Protein AF-A0A482THC8-F1 (afdb_monomer)

Nearest PDB structures (foldseek):
  2kmf-assembly1_A  TM=3.411E-01  e=2.130E+00  Synechocystis sp. PCC 6803

Solvent-accessible surface area (backbone atoms only — not comparable to full-atom values): 6730 Å² total; per-residue (Å²): 144,88,87,82,80,74,70,66,62,59,54,53,54,52,51,52,52,51,52,51,49,53,50,51,51,52,50,40,50,53,48,28,53,47,32,33,49,57,9,65,38,98,62,93,63,32,47,66,48,11,47,51,51,18,53,51,49,42,46,60,78,42,35,70,69,48,54,72,73,43,53,69,36,51,51,26,49,52,54,33,50,52,56,51,48,54,54,53,47,39,50,74,73,68,46,83,86,44,72,66,57,53,52,50,50,53,50,46,46,50,52,24,51,56,53,17,52,52,45,56,76,74,110

Organism: NCBI:txid60847

Radius of gyration: 20.58 Å; Cα contacts (8 Å, |Δi|>4): 81; chains: 1; bounding box: 33×56×62 Å

Sequence (123 aa):
MSMNQTEDDDSGRSSLAWLRFGFQVLFAGAAAVLFIGVGAAPGEWGLILGVTMAVFFVYWVFREEIEQHLTRPQEWAVFAFSGVTVVVAALIEGGELTDEILLALVALISVSGIFGYRAMKRR

Secondary structure (DSSP, 8-state):
----SSSHHHHHHHHHHHHHHHHHHHHHHHHHHHHHHHHHSSSTTHHHHHHHHHHHHHHHHTHHHHHHHS-HHHHHHHHHHHHHHHHHHHHHTT----HHHHHHHHHHHHHHHHHHHHHHHT-

Foldseek 3Di:
DDDPDPVPVVVVVVVVVVVVVVVLVVVLVVQLCVLQVVQPPPDLCHNLNSNLVSVVSNCVSCVVVVVVVDQQLVVLVVQLVNLVSVVVSCVVSVHDDDPVSVVVNVVSNVVSVVRSVVSVVVD

pLDDT: mean 75.85, std 10.62, range [44.62, 88.19]

Mean predicted aligned error: 11.73 Å

Structure (mmCIF, N/CA/C/O backbone):
data_AF-A0A482THC8-F1
#
_entry.id   AF-A0A482THC8-F1
#
loop_
_atom_site.group_PDB
_atom_site.id
_atom_site.type_symbol
_atom_site.label_atom_id
_atom_site.label_alt_id
_atom_site.label_comp_id
_atom_site.label_asym_id
_atom_site.label_entity_id
_atom_site.label_seq_id
_atom_site.pdbx_PDB_ins_code
_atom_site.Cartn_x
_atom_site.Cartn_y
_atom_site.Cartn_z
_atom_site.occupancy
_atom_site.B_iso_or_equiv
_atom_site.auth_seq_id
_atom_site.auth_comp_id
_atom_site.auth_asym_id
_atom_site.auth_atom_id
_atom_site.pdbx_PDB_model_num
ATOM 1 N N . MET A 1 1 ? -5.045 35.182 43.465 1.00 45.16 1 MET A N 1
ATOM 2 C CA . MET A 1 1 ? -4.471 35.473 42.135 1.00 45.16 1 MET A CA 1
ATOM 3 C C . MET A 1 1 ? -3.682 34.244 41.706 1.00 45.16 1 MET A C 1
ATOM 5 O O . MET A 1 1 ? -2.574 34.061 42.180 1.00 45.16 1 MET A O 1
ATOM 9 N N . SER A 1 2 ? -4.301 33.338 40.952 1.00 44.62 2 SER A N 1
ATOM 10 C CA . SER A 1 2 ? -3.635 32.248 40.218 1.00 44.62 2 SER A CA 1
ATOM 11 C C . SER A 1 2 ? -4.725 31.501 39.454 1.00 44.62 2 SER A C 1
ATOM 13 O O . SER A 1 2 ? -5.405 30.644 40.007 1.00 44.62 2 SER A O 1
ATOM 15 N N . MET A 1 3 ? -4.987 31.949 38.231 1.00 44.97 3 MET A N 1
ATOM 16 C CA . MET A 1 3 ? -5.971 31.357 37.326 1.00 44.97 3 MET A CA 1
ATOM 17 C C . MET A 1 3 ? -5.610 31.808 35.911 1.00 44.97 3 MET A C 1
ATOM 19 O O . MET A 1 3 ? -6.346 32.573 35.315 1.00 44.97 3 MET A O 1
ATOM 23 N N . ASN A 1 4 ? -4.389 31.487 35.463 1.00 48.84 4 ASN A N 1
ATOM 24 C CA . ASN A 1 4 ? -3.908 31.900 34.137 1.00 48.84 4 ASN A CA 1
ATOM 25 C C . ASN A 1 4 ? -2.759 31.034 33.579 1.00 48.84 4 ASN A C 1
ATOM 27 O O . ASN A 1 4 ? -1.982 31.512 32.766 1.00 48.84 4 ASN A O 1
ATOM 31 N N . GLN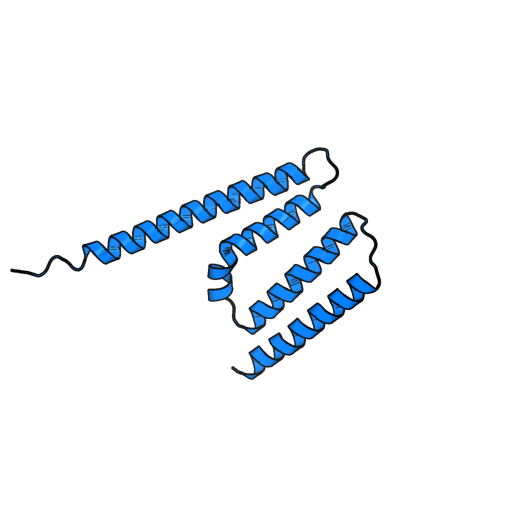 A 1 5 ? -2.596 29.785 34.031 1.00 48.62 5 GLN A N 1
ATOM 32 C CA . GLN A 1 5 ? -1.489 28.921 33.574 1.00 48.62 5 GLN A CA 1
ATOM 33 C C . GLN A 1 5 ? -1.925 27.640 32.854 1.00 48.62 5 GLN A C 1
ATOM 35 O O . GLN A 1 5 ? -1.076 26.829 32.513 1.00 48.62 5 GLN A O 1
ATOM 40 N N . THR A 1 6 ? -3.219 27.442 32.600 1.00 48.75 6 THR A N 1
ATOM 41 C CA . THR A 1 6 ? -3.728 26.194 31.998 1.00 48.75 6 THR A CA 1
ATOM 42 C C . THR A 1 6 ? -4.261 26.349 30.571 1.00 48.75 6 THR A C 1
ATOM 44 O O . THR A 1 6 ? -4.488 25.339 29.922 1.00 48.75 6 THR A O 1
ATOM 47 N N . GLU A 1 7 ? -4.418 27.573 30.050 1.00 47.69 7 GLU A N 1
ATOM 48 C CA . GLU A 1 7 ? -4.910 27.807 28.675 1.00 47.69 7 GLU A CA 1
ATOM 49 C C . GLU A 1 7 ? -3.795 27.919 27.615 1.00 47.69 7 GLU A C 1
ATOM 51 O O . GLU A 1 7 ? -4.054 27.695 26.433 1.00 47.69 7 GLU A O 1
ATOM 56 N N . ASP A 1 8 ? -2.544 28.191 28.008 1.00 47.44 8 ASP A N 1
ATOM 57 C CA . ASP A 1 8 ? -1.431 28.324 27.049 1.00 47.44 8 ASP A CA 1
ATOM 58 C C . ASP A 1 8 ? -0.810 26.978 26.623 1.00 47.44 8 ASP A C 1
ATOM 60 O O . ASP A 1 8 ? -0.269 26.870 25.523 1.00 47.44 8 ASP A O 1
ATOM 64 N N . ASP A 1 9 ? -0.933 25.919 27.431 1.00 50.31 9 ASP A N 1
ATOM 65 C CA . ASP A 1 9 ? -0.330 24.610 27.117 1.00 50.31 9 ASP A CA 1
ATOM 66 C C . ASP A 1 9 ? -1.155 23.789 26.101 1.00 50.31 9 ASP A C 1
ATOM 68 O O . ASP A 1 9 ? -0.594 23.052 25.282 1.00 50.31 9 ASP A O 1
ATOM 72 N N . ASP A 1 10 ? -2.484 23.943 26.085 1.00 51.09 10 ASP A N 1
ATOM 73 C CA . ASP A 1 10 ? -3.364 23.215 25.154 1.00 51.09 10 ASP A CA 1
ATOM 74 C C . ASP A 1 10 ? -3.327 23.803 23.731 1.00 51.09 10 ASP A C 1
ATOM 76 O O . ASP A 1 10 ? -3.377 23.071 22.733 1.00 51.09 10 ASP A O 1
ATOM 80 N N . SER A 1 11 ? -3.164 25.125 23.610 1.00 49.72 11 SER A N 1
ATOM 81 C CA . SER A 1 11 ? -3.087 25.812 22.314 1.00 49.72 11 SER A CA 1
ATOM 82 C C . SER A 1 11 ? -1.758 25.544 21.587 1.00 49.72 11 SER A C 1
ATOM 84 O O . SER A 1 11 ? -1.750 25.297 20.375 1.00 49.72 11 SER A O 1
ATOM 86 N N . GLY A 1 12 ? -0.640 25.485 22.323 1.00 52.81 12 GLY A N 1
ATOM 87 C CA . GLY A 1 12 ? 0.682 25.147 21.785 1.00 52.81 12 GLY A CA 1
ATOM 88 C C . GLY A 1 12 ? 0.782 23.702 21.286 1.00 52.81 12 GLY A C 1
ATOM 89 O O . GLY A 1 12 ? 1.353 23.447 20.221 1.00 52.81 12 GLY A O 1
ATOM 90 N N . ARG A 1 13 ? 0.166 22.750 21.999 1.00 56.00 13 ARG A N 1
ATOM 91 C CA . ARG A 1 13 ? 0.149 21.326 21.622 1.00 56.00 13 ARG A CA 1
ATOM 92 C C . ARG A 1 13 ? -0.681 21.063 20.361 1.00 56.00 13 ARG A C 1
ATOM 94 O O . ARG A 1 13 ? -0.257 20.286 19.504 1.00 56.00 13 ARG A O 1
ATOM 101 N N . SER A 1 14 ? -1.819 21.746 20.230 1.00 61.66 14 SER A N 1
ATOM 102 C CA . SER A 1 14 ? -2.673 21.736 19.033 1.00 61.66 14 SER A CA 1
ATOM 103 C C . SER A 1 14 ? -1.958 22.331 17.810 1.00 61.66 14 SER A C 1
ATOM 105 O O . SER A 1 14 ? -1.914 21.705 16.748 1.00 61.66 14 SER A O 1
ATOM 107 N N . SER A 1 15 ? -1.306 23.488 17.975 1.00 68.19 15 SER A N 1
ATOM 108 C CA . SER A 1 15 ? -0.571 24.169 16.900 1.00 68.19 15 SER A CA 1
ATOM 109 C C . SER A 1 15 ? 0.600 23.335 16.372 1.00 68.19 15 SER A C 1
ATOM 111 O O . SER A 1 15 ? 0.772 23.192 15.162 1.00 68.19 15 SER A O 1
ATOM 113 N N . LEU A 1 16 ? 1.368 22.703 17.265 1.00 78.50 16 LEU A N 1
ATOM 114 C CA . LEU A 1 16 ? 2.531 21.892 16.893 1.00 78.50 16 LEU A CA 1
ATOM 115 C C . LEU A 1 16 ? 2.123 20.577 16.206 1.00 78.50 16 LEU A C 1
ATOM 117 O O . LEU A 1 16 ? 2.772 20.155 15.246 1.00 78.50 16 LEU A O 1
ATOM 121 N N . ALA A 1 17 ? 1.015 19.964 16.636 1.00 75.19 17 ALA A N 1
ATOM 122 C CA . ALA A 1 17 ? 0.420 18.816 15.953 1.00 75.19 17 ALA A CA 1
ATOM 123 C C . ALA A 1 17 ? -0.077 19.183 14.543 1.00 75.19 17 ALA A C 1
ATOM 125 O O . ALA A 1 17 ? 0.168 18.442 13.591 1.00 75.19 17 ALA A O 1
ATOM 126 N N . TRP A 1 18 ? -0.703 20.351 14.391 1.00 75.69 18 TRP A N 1
ATOM 127 C CA . TRP A 1 18 ? -1.181 20.847 13.100 1.00 75.69 18 TRP A CA 1
ATOM 128 C C . TRP A 1 18 ? -0.029 21.179 12.140 1.00 75.69 18 TRP A C 1
ATOM 130 O O . TRP A 1 18 ? -0.071 20.821 10.963 1.00 75.69 18 TRP A O 1
ATOM 140 N N . LEU A 1 19 ? 1.048 21.780 12.653 1.00 84.12 19 LEU A N 1
ATOM 141 C CA . LEU A 1 19 ? 2.274 22.054 11.897 1.00 84.12 19 LEU A CA 1
ATOM 142 C C 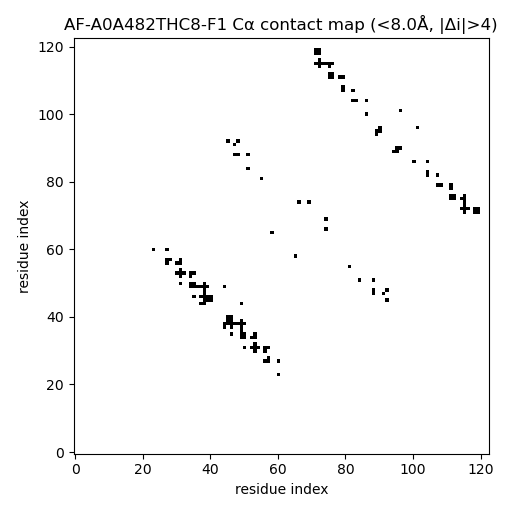. LEU A 1 19 ? 2.964 20.764 11.438 1.00 84.12 19 LEU A C 1
ATOM 144 O O . LEU A 1 19 ? 3.376 20.657 10.282 1.00 84.12 19 LEU A O 1
ATOM 148 N N . ARG A 1 20 ? 3.048 19.764 12.325 1.00 82.56 20 ARG A N 1
ATOM 149 C CA . ARG A 1 20 ? 3.584 18.438 11.994 1.00 82.56 20 ARG A CA 1
ATOM 150 C C . ARG A 1 20 ? 2.750 17.761 10.908 1.00 82.56 20 ARG A C 1
ATOM 152 O O . ARG A 1 20 ? 3.326 17.257 9.948 1.00 82.56 20 ARG A O 1
ATOM 159 N N . PHE A 1 21 ? 1.424 17.795 11.024 1.00 79.69 21 PHE A N 1
ATOM 160 C CA . PHE A 1 21 ? 0.526 17.239 10.012 1.00 79.69 21 PHE A CA 1
ATOM 161 C C . PHE A 1 21 ? 0.685 17.950 8.660 1.00 79.69 21 PHE A C 1
ATOM 163 O O . PHE A 1 21 ? 0.828 17.298 7.628 1.00 79.69 21 PHE A O 1
ATOM 170 N N . GLY A 1 22 ? 0.753 19.285 8.654 1.00 79.81 22 GLY A N 1
ATOM 171 C CA . GLY A 1 22 ? 1.000 20.063 7.436 1.00 79.81 22 GLY A CA 1
ATOM 172 C C . GLY A 1 22 ? 2.325 19.699 6.757 1.00 79.81 22 GLY A C 1
ATOM 173 O O . GLY A 1 22 ? 2.373 19.527 5.538 1.00 79.81 22 GLY A O 1
ATOM 174 N N . PHE A 1 23 ? 3.389 19.503 7.541 1.00 86.69 23 PHE A N 1
ATOM 175 C CA . PHE A 1 23 ? 4.678 19.044 7.023 1.00 86.69 23 PHE A CA 1
ATOM 176 C C . PHE A 1 23 ? 4.608 17.611 6.473 1.00 86.69 23 PHE A C 1
ATOM 178 O O . PHE A 1 23 ? 5.163 17.336 5.412 1.00 86.69 23 PHE A O 1
ATOM 185 N N . GLN A 1 24 ? 3.887 16.714 7.147 1.00 84.12 24 GLN A N 1
ATOM 186 C CA . GLN A 1 24 ? 3.668 15.327 6.722 1.00 84.12 24 GLN A CA 1
ATOM 187 C C . GLN A 1 24 ? 2.915 15.255 5.382 1.00 84.12 24 GLN A C 1
ATOM 189 O O . GLN A 1 24 ? 3.316 14.499 4.500 1.00 84.12 24 GLN A O 1
ATOM 194 N N . VAL A 1 25 ? 1.901 16.106 5.178 1.00 82.00 25 VAL A N 1
ATOM 195 C CA . VAL A 1 25 ? 1.182 16.253 3.896 1.00 82.00 25 VAL A CA 1
ATOM 196 C C . VAL A 1 25 ? 2.090 16.777 2.790 1.00 82.00 25 VAL A C 1
ATOM 198 O O . VAL A 1 25 ? 2.116 16.200 1.702 1.00 82.00 25 VAL A O 1
ATOM 201 N N . LEU A 1 26 ? 2.863 17.832 3.056 1.00 85.06 26 LEU A N 1
ATOM 202 C CA . LEU A 1 26 ? 3.811 18.373 2.078 1.00 85.06 26 LEU A CA 1
ATOM 203 C C . LEU A 1 26 ? 4.872 17.341 1.689 1.00 85.06 26 LEU A C 1
ATOM 205 O O . LEU A 1 26 ? 5.172 17.180 0.507 1.00 85.06 26 LEU A O 1
ATOM 209 N N . PHE A 1 27 ? 5.402 16.616 2.670 1.00 87.00 27 PHE A N 1
ATOM 210 C CA . PHE A 1 27 ? 6.390 15.567 2.457 1.00 87.00 27 PHE A CA 1
ATOM 211 C C . PHE A 1 27 ? 5.823 14.403 1.637 1.00 87.00 27 PHE A C 1
ATOM 213 O O . PHE A 1 27 ? 6.432 14.003 0.645 1.00 87.00 27 PHE A O 1
ATOM 220 N N . ALA A 1 28 ? 4.638 13.901 1.995 1.00 81.56 28 ALA A N 1
ATOM 221 C CA . ALA A 1 28 ? 3.968 12.838 1.250 1.00 81.56 28 ALA A CA 1
ATOM 222 C C . ALA A 1 28 ? 3.657 13.262 -0.192 1.00 81.56 28 ALA A C 1
ATOM 224 O O . ALA A 1 28 ? 3.899 12.496 -1.123 1.00 81.56 28 ALA A O 1
ATOM 225 N N . GLY A 1 29 ? 3.177 14.495 -0.387 1.00 80.62 29 GLY A N 1
ATOM 226 C CA . GLY A 1 29 ? 2.909 15.052 -1.711 1.00 80.62 29 GLY A CA 1
ATOM 227 C C . GLY A 1 29 ? 4.174 15.182 -2.560 1.00 80.62 29 GLY A C 1
ATOM 228 O O . GLY A 1 29 ? 4.192 14.741 -3.708 1.00 80.62 29 GLY A O 1
ATOM 229 N N . ALA A 1 30 ? 5.255 15.722 -1.993 1.00 87.19 30 ALA A N 1
ATOM 230 C CA . ALA A 1 30 ? 6.537 15.844 -2.686 1.00 87.19 30 ALA A CA 1
ATOM 231 C C . ALA A 1 30 ? 7.117 14.472 -3.065 1.00 87.19 30 ALA A C 1
ATOM 233 O O . ALA A 1 30 ? 7.572 14.287 -4.193 1.00 87.19 30 ALA A O 1
ATOM 234 N N . ALA A 1 31 ? 7.052 13.498 -2.154 1.00 83.44 31 ALA A N 1
ATOM 235 C CA . ALA A 1 31 ? 7.487 12.130 -2.412 1.00 83.44 31 ALA A CA 1
ATOM 236 C C . 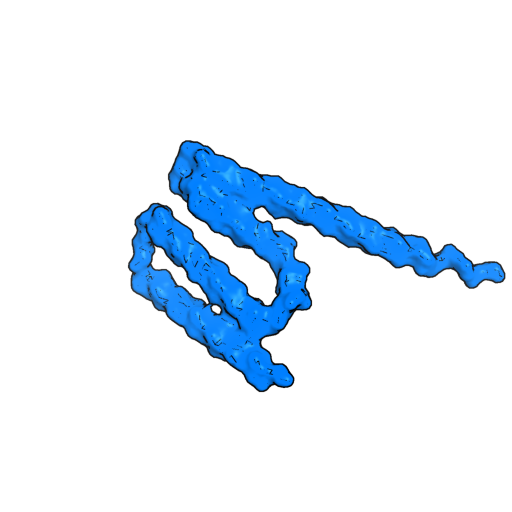ALA A 1 31 ? 6.638 11.458 -3.501 1.00 83.44 31 ALA A C 1
ATOM 238 O O . ALA A 1 31 ? 7.192 10.843 -4.407 1.00 83.44 31 ALA A O 1
ATOM 239 N N . ALA A 1 32 ? 5.312 11.625 -3.473 1.00 82.38 32 ALA A N 1
ATOM 240 C CA . ALA A 1 32 ? 4.419 11.094 -4.501 1.00 82.38 32 ALA A CA 1
ATOM 241 C C . ALA A 1 32 ? 4.750 11.655 -5.893 1.00 82.38 32 ALA A C 1
ATOM 243 O O . ALA A 1 32 ? 4.866 10.894 -6.853 1.00 82.38 32 ALA A O 1
ATOM 244 N N . VAL A 1 33 ? 4.970 12.971 -5.997 1.00 86.50 33 VAL A N 1
ATOM 245 C CA . VAL A 1 33 ? 5.404 13.614 -7.249 1.00 86.50 33 VAL A CA 1
ATOM 246 C C . VAL A 1 33 ? 6.762 13.078 -7.700 1.00 86.50 33 VAL A C 1
ATOM 248 O O . VAL A 1 33 ? 6.947 12.837 -8.890 1.00 86.50 33 VAL A O 1
ATOM 251 N N . LEU A 1 34 ? 7.692 12.840 -6.772 1.00 88.19 34 LEU A N 1
ATOM 252 C CA . LEU A 1 34 ? 8.990 12.232 -7.068 1.00 88.19 34 LEU A CA 1
ATOM 253 C C . LEU A 1 34 ? 8.852 10.810 -7.616 1.00 88.19 34 LEU A C 1
ATOM 255 O O . LEU A 1 34 ? 9.425 10.521 -8.659 1.00 88.19 34 LEU A O 1
ATOM 259 N N . PHE A 1 35 ? 8.080 9.937 -6.967 1.00 84.25 35 PHE A N 1
ATOM 260 C CA . PHE A 1 35 ? 7.879 8.559 -7.427 1.00 84.25 35 PHE A CA 1
ATOM 261 C C . PHE A 1 35 ? 7.205 8.504 -8.801 1.00 84.25 35 PHE A C 1
ATOM 263 O O . PHE A 1 35 ? 7.651 7.761 -9.674 1.00 84.25 35 PHE A O 1
ATOM 270 N N . ILE A 1 36 ? 6.185 9.336 -9.029 1.00 81.94 36 ILE A N 1
ATOM 271 C CA . ILE A 1 36 ? 5.531 9.449 -10.339 1.00 81.94 36 ILE A CA 1
ATOM 272 C C . ILE A 1 36 ? 6.503 10.021 -11.375 1.00 81.94 36 ILE A C 1
ATOM 274 O O . ILE A 1 36 ? 6.573 9.509 -12.486 1.00 81.94 36 ILE A O 1
ATOM 278 N N . GLY A 1 37 ? 7.274 11.051 -11.020 1.00 82.00 37 GLY A N 1
ATOM 279 C CA . GLY A 1 37 ? 8.266 11.668 -11.899 1.00 82.00 37 GLY A CA 1
ATOM 280 C C . GLY A 1 37 ? 9.386 10.706 -12.295 1.00 82.00 37 GLY A C 1
ATOM 281 O O . GLY A 1 37 ? 9.753 10.659 -13.464 1.00 82.00 37 GLY A O 1
ATOM 282 N N . VAL A 1 38 ? 9.879 9.896 -11.354 1.00 84.38 38 VAL A N 1
ATOM 283 C CA . VAL A 1 38 ? 10.861 8.830 -11.610 1.00 84.38 38 VAL A CA 1
ATOM 284 C C . VAL A 1 38 ? 10.258 7.735 -12.489 1.00 84.38 38 VAL A C 1
ATOM 286 O O . VAL A 1 38 ? 10.911 7.304 -13.432 1.00 84.38 38 VAL A O 1
ATOM 289 N N . GLY A 1 39 ? 9.009 7.328 -12.245 1.00 80.31 39 GLY A N 1
ATOM 290 C CA . GLY A 1 39 ? 8.321 6.359 -13.104 1.00 80.31 39 GLY A CA 1
ATOM 291 C C . GLY A 1 39 ? 8.021 6.891 -14.512 1.00 80.31 39 GLY A C 1
ATOM 292 O O . GLY A 1 39 ? 8.027 6.134 -15.477 1.00 80.31 39 GLY A O 1
ATOM 293 N N . ALA A 1 40 ? 7.765 8.193 -14.652 1.00 78.81 40 ALA A N 1
ATOM 294 C CA . ALA A 1 40 ? 7.520 8.852 -15.935 1.00 78.81 40 ALA A CA 1
ATOM 295 C C . ALA A 1 40 ? 8.810 9.177 -16.707 1.00 78.81 40 ALA A C 1
ATOM 297 O O . ALA A 1 40 ? 8.756 9.426 -17.914 1.00 78.81 40 ALA A O 1
ATOM 298 N N . ALA A 1 41 ? 9.956 9.218 -16.023 1.00 84.44 41 ALA A N 1
ATOM 299 C CA . ALA A 1 41 ? 11.245 9.449 -16.651 1.00 84.44 41 ALA A CA 1
ATOM 300 C C . ALA A 1 41 ? 11.624 8.262 -17.556 1.00 84.44 41 ALA A C 1
ATOM 302 O O . ALA A 1 41 ? 11.293 7.117 -17.246 1.00 84.44 41 ALA A O 1
ATOM 303 N N . PRO A 1 42 ? 12.336 8.508 -18.672 1.00 69.00 42 PRO A N 1
ATOM 304 C CA . PRO A 1 42 ? 12.822 7.434 -19.527 1.00 69.00 42 PRO A CA 1
ATOM 305 C C . PRO A 1 42 ? 13.804 6.551 -18.741 1.00 69.00 42 PRO A C 1
ATOM 307 O O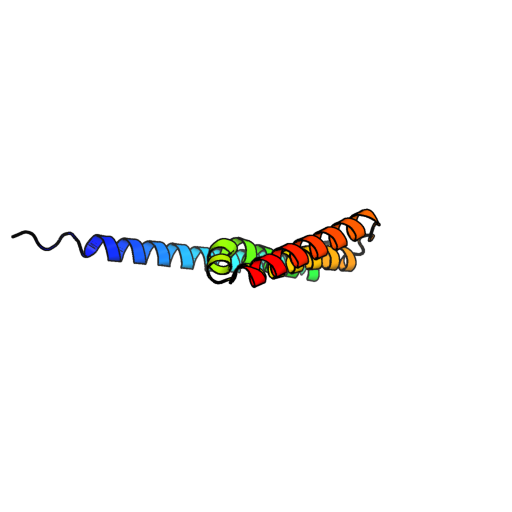 . PRO A 1 42 ? 14.924 6.959 -18.439 1.00 69.00 42 PRO A O 1
ATOM 310 N N . GLY A 1 43 ? 13.350 5.350 -18.391 1.00 71.75 43 GLY A N 1
ATOM 311 C CA . GLY A 1 43 ? 14.052 4.372 -17.565 1.00 71.75 43 GLY A CA 1
ATOM 312 C C . GLY A 1 43 ? 13.201 3.115 -17.368 1.00 71.75 43 GLY A C 1
ATOM 313 O O . GLY A 1 43 ? 12.056 3.058 -17.810 1.00 71.75 43 GLY A O 1
ATOM 314 N N . GLU A 1 44 ? 13.760 2.099 -16.710 1.00 67.06 44 GLU A N 1
ATOM 315 C CA . GLU A 1 44 ? 13.130 0.771 -16.593 1.00 67.06 44 GLU A CA 1
ATOM 316 C C . GLU A 1 44 ? 11.970 0.699 -15.587 1.00 67.06 44 GLU A C 1
ATOM 318 O O . GLU A 1 44 ? 11.211 -0.259 -15.607 1.00 67.06 44 GLU A O 1
ATOM 323 N N . TRP A 1 45 ? 11.799 1.709 -14.727 1.00 69.81 45 TRP A N 1
ATOM 324 C CA . TRP A 1 45 ? 10.793 1.685 -13.657 1.00 69.81 45 TRP A CA 1
ATOM 325 C C . TRP A 1 45 ? 9.360 1.730 -14.199 1.00 69.81 45 TRP A C 1
ATOM 327 O O . TRP A 1 45 ? 8.476 1.057 -13.685 1.00 69.81 45 TRP A O 1
ATOM 337 N N . GLY A 1 46 ? 9.115 2.521 -15.246 1.00 76.25 46 GLY A N 1
ATOM 338 C CA . GLY A 1 46 ? 7.784 2.685 -15.822 1.00 76.25 46 GLY A CA 1
ATOM 339 C C . GLY A 1 46 ? 6.803 3.470 -14.938 1.00 76.25 46 GLY A C 1
ATOM 340 O O . GLY A 1 46 ? 6.873 3.512 -13.706 1.00 76.25 46 GLY A O 1
ATOM 341 N N . LEU A 1 47 ? 5.831 4.114 -15.592 1.00 74.75 47 LEU A N 1
ATOM 342 C CA . LEU A 1 47 ? 4.871 5.005 -14.931 1.00 74.75 47 LEU A CA 1
ATOM 343 C C . LEU A 1 47 ? 4.038 4.269 -13.874 1.00 74.75 47 LEU A C 1
ATOM 345 O O . LEU A 1 47 ? 3.708 4.830 -12.832 1.00 74.75 47 LEU A O 1
ATOM 349 N N . ILE A 1 48 ? 3.704 3.007 -14.142 1.00 72.56 48 ILE A N 1
ATOM 350 C CA . ILE A 1 48 ? 2.820 2.214 -13.289 1.00 72.56 48 ILE A CA 1
ATOM 351 C C . ILE A 1 48 ? 3.489 1.881 -11.952 1.00 72.56 48 ILE A C 1
ATOM 353 O O . ILE A 1 48 ? 2.846 2.030 -10.908 1.00 72.56 48 ILE A O 1
ATOM 357 N N . LEU A 1 49 ? 4.775 1.518 -11.948 1.00 75.06 49 LEU A N 1
ATOM 358 C CA . LEU A 1 49 ? 5.524 1.319 -10.707 1.00 75.06 49 LEU A CA 1
ATOM 359 C C . LEU A 1 49 ? 5.622 2.625 -9.916 1.00 75.06 49 LEU A C 1
ATOM 361 O O . LEU A 1 49 ? 5.373 2.638 -8.712 1.00 75.06 49 LEU A O 1
ATOM 365 N N . GLY A 1 50 ? 5.911 3.741 -10.596 1.00 77.88 50 GLY A N 1
ATOM 3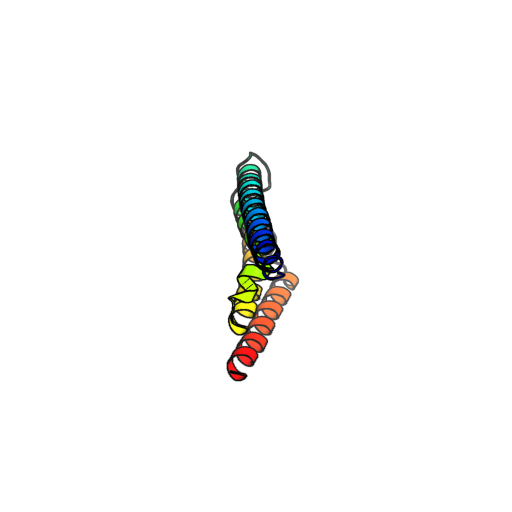66 C CA . GLY A 1 50 ? 5.980 5.063 -9.970 1.00 77.88 50 GLY A CA 1
ATOM 367 C C . GLY A 1 50 ? 4.673 5.468 -9.281 1.00 77.88 50 GLY A C 1
ATOM 368 O O . GLY A 1 50 ? 4.686 5.918 -8.134 1.00 77.88 50 GLY A O 1
ATOM 369 N N . VAL A 1 51 ? 3.529 5.244 -9.935 1.00 76.31 51 VAL A N 1
ATOM 370 C CA . VAL A 1 51 ? 2.200 5.484 -9.346 1.00 76.31 51 VAL A CA 1
ATOM 371 C C . VAL A 1 51 ? 1.936 4.536 -8.173 1.00 76.31 51 VAL A C 1
ATOM 373 O O . VAL A 1 51 ? 1.479 4.981 -7.120 1.00 76.31 51 VAL A O 1
ATOM 376 N N . THR A 1 52 ? 2.261 3.251 -8.317 1.00 76.69 52 THR A N 1
ATOM 377 C CA . THR A 1 52 ? 2.086 2.252 -7.250 1.00 76.69 52 THR A CA 1
ATOM 378 C C . THR A 1 52 ? 2.882 2.618 -5.997 1.00 76.69 52 THR A C 1
ATOM 380 O O . THR A 1 52 ? 2.330 2.639 -4.896 1.00 76.69 52 THR A O 1
ATOM 383 N N . MET A 1 53 ? 4.159 2.973 -6.158 1.00 79.06 53 MET A N 1
ATOM 384 C CA . MET A 1 53 ? 5.031 3.397 -5.060 1.00 79.06 53 MET A CA 1
ATOM 385 C C . MET A 1 53 ? 4.556 4.702 -4.422 1.00 79.06 53 MET A C 1
ATOM 387 O O . MET A 1 53 ? 4.562 4.808 -3.197 1.00 79.06 53 MET A O 1
ATOM 391 N N . ALA A 1 54 ? 4.075 5.665 -5.215 1.00 80.94 54 ALA A N 1
ATOM 392 C CA . ALA A 1 54 ? 3.494 6.898 -4.692 1.00 80.94 54 ALA A CA 1
ATOM 393 C C . ALA A 1 54 ? 2.282 6.619 -3.789 1.00 80.94 54 ALA A C 1
ATOM 395 O O . ALA A 1 54 ? 2.219 7.122 -2.667 1.00 80.94 54 ALA A O 1
ATOM 396 N N . VAL A 1 55 ? 1.344 5.780 -4.241 1.00 80.19 55 VAL A N 1
ATOM 397 C CA . VAL A 1 55 ? 0.151 5.410 -3.461 1.00 80.19 55 VAL A CA 1
ATOM 398 C C . VAL A 1 55 ? 0.537 4.659 -2.188 1.00 80.19 55 VAL A C 1
ATOM 400 O O . VAL A 1 55 ? 0.033 4.980 -1.110 1.00 80.19 55 VAL A O 1
ATOM 403 N N . PHE A 1 56 ? 1.456 3.695 -2.288 1.00 82.19 56 PHE A N 1
ATOM 404 C CA . PHE A 1 56 ? 1.915 2.924 -1.135 1.00 82.19 56 PHE A CA 1
ATOM 405 C C . PHE A 1 56 ? 2.644 3.799 -0.110 1.00 82.19 56 PHE A C 1
ATOM 407 O O . PHE A 1 56 ? 2.417 3.667 1.090 1.00 82.19 56 PHE A O 1
ATOM 414 N N . PHE A 1 57 ? 3.483 4.728 -0.569 1.00 83.38 57 PHE A N 1
ATOM 415 C CA . PHE A 1 57 ? 4.198 5.653 0.303 1.00 83.38 57 PHE A CA 1
ATOM 416 C C . PHE A 1 57 ? 3.246 6.610 1.022 1.00 83.38 57 PHE A C 1
ATOM 418 O O . PHE A 1 57 ? 3.373 6.805 2.227 1.00 83.38 57 PHE A O 1
ATOM 425 N N . VAL A 1 58 ? 2.258 7.167 0.314 1.00 80.38 58 VAL A N 1
ATOM 426 C CA . VAL A 1 58 ? 1.219 8.005 0.933 1.00 80.38 58 VAL A CA 1
ATOM 427 C C . VAL A 1 58 ? 0.456 7.202 1.987 1.00 80.38 58 VAL A C 1
ATOM 429 O O . VAL A 1 58 ? 0.305 7.675 3.110 1.00 80.38 58 VAL A O 1
ATOM 432 N N . TYR A 1 59 ? 0.049 5.968 1.674 1.00 79.31 59 TYR A N 1
ATOM 433 C CA . TYR A 1 59 ? -0.571 5.083 2.660 1.00 79.31 59 TYR A CA 1
ATOM 434 C C . TYR A 1 59 ? 0.333 4.855 3.878 1.00 79.31 59 TYR A C 1
ATOM 436 O O . TYR A 1 59 ? -0.135 4.964 5.004 1.00 79.31 59 TYR A O 1
ATOM 444 N N . TRP A 1 60 ? 1.624 4.580 3.669 1.00 82.12 60 TRP A N 1
ATOM 445 C CA . TRP A 1 60 ? 2.580 4.359 4.754 1.00 82.12 60 TRP A CA 1
ATOM 446 C C . TRP A 1 60 ? 2.731 5.593 5.648 1.00 82.12 60 TRP A C 1
ATOM 448 O O . TRP A 1 60 ? 2.738 5.475 6.871 1.00 82.12 60 TRP A O 1
ATOM 458 N N . VAL A 1 61 ? 2.856 6.779 5.049 1.00 78.88 61 VAL A N 1
ATOM 459 C CA . VAL A 1 61 ? 3.024 8.040 5.784 1.00 78.88 61 VAL A CA 1
ATOM 460 C C . VAL A 1 61 ? 1.793 8.366 6.620 1.00 78.88 61 VAL A C 1
ATOM 462 O O . VAL A 1 61 ? 1.950 8.892 7.715 1.00 78.88 61 VAL A O 1
ATOM 465 N N . PHE A 1 62 ? 0.596 8.045 6.133 1.00 79.94 62 PHE A N 1
ATOM 466 C CA . PHE A 1 62 ? -0.661 8.279 6.848 1.00 79.94 62 PHE A CA 1
ATOM 467 C C . PHE A 1 62 ? -1.207 7.026 7.526 1.00 79.94 62 PHE A C 1
ATOM 469 O O . PHE A 1 62 ? -2.394 6.956 7.839 1.00 79.94 62 PHE A O 1
ATOM 476 N N . ARG A 1 63 ? -0.371 5.998 7.707 1.00 80.50 63 ARG A N 1
ATOM 477 C CA . ARG A 1 63 ? -0.845 4.684 8.136 1.00 80.50 63 ARG A CA 1
ATOM 478 C C . ARG A 1 63 ? -1.523 4.764 9.493 1.00 80.50 63 ARG A C 1
ATOM 480 O O . ARG A 1 63 ? -2.599 4.211 9.657 1.00 80.50 63 ARG A O 1
ATOM 487 N N . GLU A 1 64 ? -0.917 5.470 10.443 1.00 77.25 64 GLU A N 1
ATOM 488 C CA . GLU A 1 64 ? -1.447 5.596 11.801 1.00 77.25 64 GLU A CA 1
ATOM 489 C C . GLU A 1 64 ? -2.776 6.357 11.815 1.00 77.25 64 GLU A C 1
ATOM 491 O O . GLU A 1 64 ? -3.721 5.939 12.483 1.00 77.25 64 GLU A O 1
ATOM 496 N N . GLU A 1 65 ? -2.887 7.434 11.040 1.00 78.62 65 GLU A N 1
ATOM 497 C CA . GLU A 1 65 ? -4.107 8.227 10.924 1.00 78.62 65 GLU A CA 1
ATOM 498 C C . GLU A 1 65 ? -5.211 7.456 10.192 1.00 78.62 65 GLU A C 1
ATOM 500 O O . GLU A 1 65 ? -6.373 7.523 10.587 1.00 78.62 65 GLU A O 1
ATOM 505 N N . ILE A 1 66 ? -4.872 6.691 9.153 1.00 72.94 66 ILE A N 1
ATOM 506 C CA . ILE A 1 66 ? -5.822 5.860 8.407 1.00 72.94 66 ILE A CA 1
ATOM 507 C C . ILE A 1 66 ? -6.291 4.689 9.278 1.00 72.94 66 ILE A C 1
ATOM 509 O O . ILE A 1 66 ? -7.496 4.509 9.442 1.00 72.94 66 ILE A O 1
ATOM 513 N N . GLU A 1 67 ? -5.373 3.931 9.886 1.00 74.75 67 GLU A N 1
ATOM 514 C CA . GLU A 1 67 ? -5.680 2.776 10.745 1.00 74.75 67 GLU A CA 1
ATOM 515 C C . GLU A 1 67 ? -6.551 3.172 11.947 1.00 74.75 67 GLU A C 1
ATOM 517 O O . GLU A 1 67 ? -7.462 2.429 12.301 1.00 74.75 67 GLU A O 1
ATOM 522 N N . GLN A 1 68 ? -6.385 4.378 12.504 1.00 76.00 68 GLN A N 1
ATOM 523 C CA . GLN A 1 68 ? -7.265 4.899 13.563 1.00 76.00 68 GLN A CA 1
ATOM 524 C C . GLN A 1 68 ? -8.737 5.043 13.143 1.00 76.00 68 GLN A C 1
ATOM 526 O O . GLN A 1 68 ? -9.628 4.956 13.990 1.00 76.00 68 GLN A O 1
ATOM 531 N N . HIS A 1 69 ? -9.004 5.258 11.855 1.00 75.69 69 HIS A N 1
ATOM 532 C CA . HIS A 1 69 ? -10.360 5.391 11.315 1.00 75.69 69 HIS A CA 1
ATOM 533 C C . HIS A 1 69 ? -10.878 4.089 10.693 1.00 75.69 69 HIS A C 1
ATOM 535 O O . HIS A 1 69 ? -12.066 3.991 10.365 1.00 75.69 69 HIS A O 1
ATOM 541 N N . LEU A 1 70 ? -10.017 3.081 10.534 1.00 76.94 70 LEU A N 1
ATOM 542 C CA . LEU A 1 70 ? -10.405 1.782 10.013 1.00 76.94 70 LEU A CA 1
ATOM 543 C C . LEU A 1 70 ? -10.990 0.914 11.125 1.00 76.94 70 LEU A C 1
ATOM 545 O O . LEU A 1 70 ? -10.494 0.795 12.242 1.00 76.94 70 LEU A O 1
ATOM 549 N N . THR A 1 71 ? -12.077 0.234 10.794 1.00 81.00 71 THR A N 1
ATOM 550 C CA . THR A 1 71 ? -12.535 -0.893 11.602 1.00 81.00 71 THR A CA 1
ATOM 551 C C . THR A 1 71 ? -11.570 -2.063 11.411 1.00 81.00 71 THR A C 1
ATOM 553 O O . THR A 1 71 ? -11.056 -2.263 10.314 1.00 81.00 71 THR A O 1
ATOM 556 N N . ARG A 1 72 ? -11.371 -2.904 12.436 1.00 75.75 72 ARG A N 1
ATOM 557 C CA . ARG A 1 72 ? -10.492 -4.086 12.320 1.00 75.75 72 ARG A CA 1
ATOM 558 C C . ARG A 1 72 ? -10.716 -4.943 11.061 1.00 75.75 72 ARG A C 1
ATOM 560 O O . ARG A 1 72 ? -9.736 -5.393 10.487 1.00 75.75 72 ARG A O 1
ATOM 567 N N . PRO A 1 73 ? -11.953 -5.196 10.586 1.00 79.25 73 PRO A N 1
ATOM 568 C CA . PRO A 1 73 ? -12.159 -5.889 9.311 1.00 79.25 73 PRO A CA 1
ATOM 569 C C . PRO A 1 73 ? -11.568 -5.156 8.099 1.00 79.25 73 PRO A C 1
ATOM 571 O O . PRO A 1 73 ? -11.076 -5.803 7.178 1.00 79.25 73 PRO A O 1
ATOM 574 N N . GLN A 1 74 ? -11.609 -3.822 8.092 1.00 78.44 74 GLN A N 1
ATOM 575 C CA . GLN A 1 74 ? -11.067 -3.009 7.006 1.00 78.44 74 GLN A CA 1
ATOM 576 C C . GLN A 1 74 ? -9.534 -2.995 7.005 1.00 78.44 74 GLN A C 1
ATOM 578 O O . GLN A 1 74 ? -8.957 -2.994 5.925 1.00 78.44 74 GLN A O 1
ATOM 583 N N . GLU A 1 75 ? -8.872 -3.074 8.164 1.00 79.06 75 GLU A N 1
ATOM 584 C CA . GLU A 1 75 ? -7.407 -3.239 8.237 1.00 79.06 75 GLU A CA 1
ATOM 585 C C . GLU A 1 75 ? -6.950 -4.482 7.452 1.00 79.06 75 GLU A C 1
ATOM 587 O O . GLU A 1 75 ? -6.043 -4.415 6.623 1.00 79.06 75 GLU A O 1
ATOM 592 N N . TRP A 1 76 ? -7.643 -5.614 7.632 1.00 81.25 76 TRP A N 1
ATOM 593 C CA . TRP A 1 76 ? -7.348 -6.851 6.897 1.00 81.25 76 TRP A CA 1
ATOM 594 C C . TRP A 1 76 ? -7.658 -6.746 5.401 1.00 81.25 76 TRP A C 1
ATOM 596 O O . TRP A 1 76 ? -6.956 -7.344 4.585 1.00 81.25 76 TRP A O 1
ATOM 606 N N . ALA A 1 77 ? -8.677 -5.971 5.022 1.00 78.88 77 ALA A N 1
ATOM 607 C CA . ALA A 1 77 ? -8.978 -5.704 3.618 1.00 78.88 77 ALA A CA 1
ATOM 608 C C . ALA A 1 77 ? -7.880 -4.854 2.955 1.00 78.88 77 ALA A C 1
ATOM 610 O O . ALA A 1 77 ? -7.447 -5.175 1.850 1.00 78.88 77 ALA A O 1
ATOM 611 N N . VAL A 1 78 ? -7.383 -3.823 3.644 1.00 79.31 78 VAL A N 1
ATOM 612 C CA . VAL A 1 78 ? -6.273 -2.983 3.169 1.00 79.31 78 VAL A CA 1
ATOM 613 C C . VAL A 1 78 ? -4.977 -3.791 3.069 1.00 79.31 78 VAL A C 1
ATOM 615 O O . VAL A 1 78 ? -4.253 -3.664 2.083 1.00 79.31 78 VAL A O 1
ATOM 618 N N . PHE A 1 79 ? -4.720 -4.687 4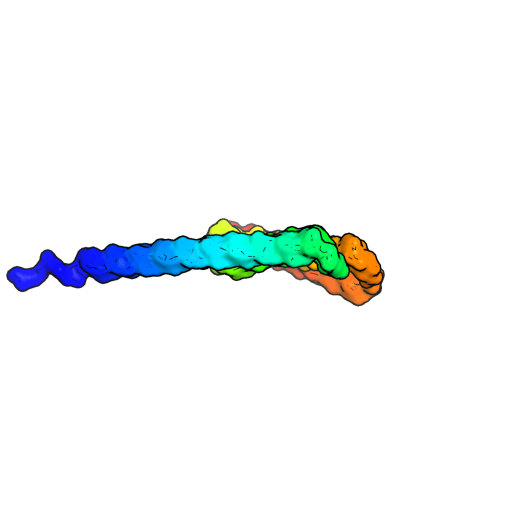.025 1.00 76.69 79 PHE A N 1
ATOM 619 C CA . PHE A 1 79 ? -3.576 -5.600 3.980 1.00 76.69 79 PHE A CA 1
ATOM 620 C C . PHE A 1 79 ? -3.639 -6.586 2.799 1.00 76.69 79 PHE A C 1
ATOM 622 O O . PHE A 1 79 ? -2.637 -6.813 2.124 1.00 76.69 79 PHE A O 1
ATOM 629 N N . ALA A 1 80 ? -4.815 -7.147 2.497 1.00 81.38 80 ALA A N 1
ATOM 630 C CA . ALA A 1 80 ? -4.985 -7.966 1.295 1.00 81.38 80 ALA A CA 1
ATOM 631 C C . ALA A 1 80 ? -4.766 -7.144 0.017 1.00 81.38 80 ALA A C 1
ATOM 633 O O . ALA A 1 80 ? -4.074 -7.584 -0.899 1.00 81.38 80 ALA A O 1
ATOM 634 N N . PHE A 1 81 ? -5.344 -5.942 -0.035 1.00 79.94 81 PHE A N 1
ATOM 635 C CA . PHE A 1 81 ? -5.265 -5.063 -1.195 1.00 79.94 81 PHE A CA 1
ATOM 636 C C . PHE A 1 81 ? -3.826 -4.634 -1.501 1.00 79.94 81 PHE A C 1
ATOM 638 O O . PHE A 1 81 ? -3.419 -4.638 -2.664 1.00 79.94 81 PHE A O 1
ATOM 645 N N . SER A 1 82 ? -3.031 -4.316 -0.477 1.00 77.88 82 SER A N 1
ATOM 646 C CA . SER A 1 82 ? -1.633 -3.922 -0.661 1.00 77.88 82 SER A CA 1
ATOM 647 C C . SER A 1 82 ? -0.794 -5.053 -1.256 1.00 77.88 82 SER A C 1
ATOM 649 O O . SER A 1 82 ? -0.092 -4.829 -2.241 1.00 77.88 82 SER A O 1
ATOM 651 N N . GLY A 1 83 ? -0.920 -6.282 -0.751 1.00 74.44 83 GLY A N 1
ATOM 652 C CA . GLY A 1 83 ? -0.181 -7.414 -1.313 1.00 74.44 83 GLY A CA 1
ATOM 653 C C . GLY A 1 83 ? -0.649 -7.816 -2.716 1.00 74.44 83 GLY A C 1
ATOM 654 O O . GLY A 1 83 ? 0.188 -8.125 -3.560 1.00 74.44 83 GLY A O 1
ATOM 655 N N . VAL A 1 84 ? -1.951 -7.720 -3.022 1.00 83.62 84 VAL A N 1
ATOM 656 C CA . VAL A 1 84 ? -2.457 -7.897 -4.400 1.00 83.62 84 VAL A CA 1
ATOM 657 C C . VAL A 1 84 ? -1.850 -6.850 -5.337 1.00 83.62 84 VAL A C 1
ATOM 659 O O . VAL A 1 84 ? -1.425 -7.186 -6.440 1.00 83.62 84 VAL A O 1
ATOM 662 N N . THR A 1 85 ? -1.764 -5.595 -4.893 1.00 76.75 85 THR A N 1
ATOM 663 C CA . THR A 1 85 ? -1.211 -4.495 -5.697 1.00 76.75 85 THR A CA 1
ATOM 664 C C . THR A 1 85 ? 0.261 -4.733 -6.038 1.00 76.75 85 THR A C 1
ATOM 666 O O . THR A 1 85 ? 0.661 -4.495 -7.174 1.00 76.75 85 THR A O 1
ATOM 669 N N . VAL A 1 86 ? 1.053 -5.272 -5.104 1.00 74.94 86 VAL A N 1
ATOM 670 C CA . VAL A 1 86 ? 2.458 -5.642 -5.356 1.00 74.94 86 VAL A CA 1
ATOM 671 C C . VAL A 1 86 ? 2.567 -6.724 -6.434 1.00 74.94 86 VAL A C 1
ATOM 673 O O . VAL A 1 86 ? 3.383 -6.600 -7.343 1.00 74.94 86 VAL A O 1
ATOM 676 N N . VAL A 1 87 ? 1.723 -7.759 -6.379 1.00 79.06 87 VAL A N 1
ATOM 677 C CA . VAL A 1 87 ? 1.728 -8.827 -7.394 1.00 79.06 87 VAL A CA 1
ATOM 678 C C . VAL A 1 87 ? 1.294 -8.300 -8.766 1.00 79.06 87 VAL A C 1
ATOM 680 O O . VAL A 1 87 ? 1.887 -8.656 -9.782 1.00 79.06 87 VAL A O 1
ATOM 683 N N . VAL A 1 88 ? 0.290 -7.420 -8.810 1.00 78.06 88 VAL A N 1
ATOM 684 C CA . VAL A 1 88 ? -0.151 -6.770 -10.054 1.00 78.06 88 VAL A CA 1
ATOM 685 C C . VAL A 1 88 ? 0.947 -5.876 -10.635 1.00 78.06 88 VAL A C 1
ATOM 687 O O . VAL A 1 88 ? 1.154 -5.896 -11.844 1.00 78.06 88 VAL A O 1
ATOM 690 N N . ALA A 1 89 ? 1.676 -5.131 -9.801 1.00 70.69 89 ALA A N 1
ATOM 691 C CA . ALA A 1 89 ? 2.811 -4.328 -10.253 1.00 70.69 89 ALA A CA 1
ATOM 692 C C . ALA A 1 89 ? 3.907 -5.207 -10.876 1.00 70.69 89 ALA A C 1
ATOM 694 O O . ALA A 1 89 ? 4.323 -4.947 -12.002 1.00 70.69 89 ALA A O 1
ATOM 695 N N . ALA A 1 90 ? 4.273 -6.308 -10.207 1.00 72.25 90 ALA A N 1
ATOM 696 C CA . ALA A 1 90 ? 5.249 -7.265 -10.729 1.00 72.25 90 ALA A CA 1
ATOM 697 C C . ALA A 1 90 ? 4.827 -7.844 -12.093 1.00 72.25 90 ALA A C 1
ATOM 699 O O . ALA A 1 90 ? 5.645 -7.937 -13.003 1.00 72.25 90 ALA A O 1
ATOM 700 N N . LEU A 1 91 ? 3.542 -8.175 -12.266 1.00 78.00 91 LEU A N 1
ATOM 701 C CA . LEU A 1 91 ? 3.000 -8.638 -13.549 1.00 78.00 91 LEU A CA 1
ATOM 702 C C . LEU A 1 91 ? 3.109 -7.590 -14.659 1.00 78.00 91 LEU A C 1
ATOM 704 O O . LEU A 1 91 ? 3.424 -7.923 -15.800 1.00 78.00 91 LEU A O 1
ATOM 708 N N . ILE A 1 92 ? 2.816 -6.331 -14.339 1.00 73.62 92 ILE A N 1
ATOM 709 C CA . ILE A 1 92 ? 2.859 -5.228 -15.303 1.00 73.62 92 ILE A CA 1
ATOM 710 C C . ILE A 1 92 ? 4.295 -4.951 -15.765 1.00 73.62 92 ILE A C 1
ATOM 712 O O . ILE A 1 92 ? 4.504 -4.622 -16.931 1.00 73.62 92 ILE A O 1
ATOM 716 N N . GLU A 1 93 ? 5.279 -5.135 -14.887 1.00 70.56 93 GLU A N 1
ATOM 717 C CA . GLU A 1 93 ? 6.709 -5.029 -15.211 1.00 70.56 93 GLU A CA 1
ATOM 718 C C . GLU A 1 93 ? 7.254 -6.235 -15.990 1.00 70.56 93 GLU A C 1
ATOM 720 O O . GLU A 1 93 ? 8.436 -6.280 -16.322 1.00 70.56 93 GLU A O 1
ATOM 725 N N . GLY A 1 94 ? 6.407 -7.217 -16.314 1.00 73.62 94 GLY A N 1
ATOM 726 C CA . GLY A 1 94 ? 6.828 -8.440 -16.994 1.00 73.62 94 GLY A CA 1
ATOM 727 C C . GLY A 1 94 ? 7.562 -9.420 -16.078 1.00 73.62 94 GLY A C 1
ATOM 728 O O . GLY A 1 94 ? 8.233 -10.325 -16.571 1.00 73.62 94 GLY A O 1
ATOM 729 N N . GLY A 1 95 ? 7.437 -9.256 -14.759 1.00 74.94 95 GLY A N 1
ATOM 730 C CA . GLY A 1 95 ? 7.931 -10.208 -13.777 1.00 74.94 95 GLY A CA 1
ATOM 731 C C . GLY A 1 95 ? 7.238 -11.561 -13.919 1.00 74.94 95 GLY A C 1
ATOM 732 O O . GLY A 1 95 ? 6.023 -11.649 -14.116 1.00 74.94 95 GLY A O 1
ATOM 733 N N . GLU A 1 96 ? 8.018 -12.634 -13.811 1.00 81.19 96 GLU A N 1
ATOM 734 C CA . GLU A 1 96 ? 7.480 -13.988 -13.868 1.00 81.19 96 GLU A CA 1
ATOM 735 C C . GLU A 1 96 ? 6.657 -14.298 -12.617 1.00 81.19 96 GLU A C 1
ATOM 737 O O . GLU A 1 96 ? 7.111 -14.154 -11.479 1.00 81.19 96 GLU A O 1
ATOM 742 N N . LEU A 1 97 ? 5.428 -14.762 -12.839 1.00 82.19 97 LEU A N 1
ATOM 743 C CA . LEU A 1 97 ? 4.556 -15.203 -11.766 1.00 82.19 97 LEU A CA 1
ATOM 744 C C . LEU A 1 97 ? 4.936 -16.635 -11.367 1.00 82.19 97 LEU A C 1
ATOM 746 O O . LEU A 1 97 ? 4.484 -17.601 -11.979 1.00 82.19 97 LEU A O 1
ATOM 750 N N . THR A 1 98 ? 5.797 -16.774 -10.362 1.00 85.06 98 THR A N 1
ATOM 751 C CA . THR A 1 98 ? 6.224 -18.090 -9.872 1.00 85.06 98 THR A CA 1
ATOM 752 C C . THR A 1 98 ? 5.153 -18.746 -8.997 1.00 85.06 98 THR A C 1
ATOM 754 O O . THR A 1 98 ? 4.323 -18.071 -8.378 1.00 85.06 98 THR A O 1
ATOM 757 N N . ASP A 1 99 ? 5.206 -20.077 -8.884 1.00 86.00 99 ASP A N 1
ATOM 758 C CA . ASP A 1 99 ? 4.326 -20.844 -7.991 1.00 86.00 99 ASP A CA 1
ATOM 759 C C . ASP A 1 99 ? 4.427 -20.366 -6.533 1.00 86.00 99 ASP A C 1
ATOM 761 O O . ASP A 1 99 ? 3.435 -20.349 -5.807 1.00 86.00 99 ASP A O 1
ATOM 765 N N . GLU A 1 100 ? 5.608 -19.911 -6.106 1.00 76.25 100 GLU A N 1
ATOM 766 C CA . GLU A 1 100 ? 5.837 -19.357 -4.770 1.00 76.25 100 GLU A CA 1
ATOM 767 C C . GLU A 1 100 ? 5.099 -18.029 -4.556 1.00 76.25 100 GLU A C 1
ATOM 769 O O . GLU A 1 100 ? 4.480 -17.835 -3.508 1.00 76.25 100 GLU A O 1
ATOM 774 N N . ILE A 1 101 ? 5.107 -17.133 -5.553 1.00 77.19 101 ILE A N 1
ATOM 775 C CA . ILE A 1 101 ? 4.378 -15.855 -5.504 1.00 77.19 101 ILE A CA 1
ATOM 776 C C . ILE A 1 101 ? 2.870 -16.112 -5.457 1.00 77.19 101 ILE A C 1
ATOM 778 O O . ILE A 1 101 ? 2.157 -15.492 -4.663 1.00 77.19 101 ILE A O 1
ATOM 782 N N . LEU A 1 102 ? 2.380 -17.061 -6.258 1.00 81.44 102 LEU A N 1
ATOM 783 C CA . LEU A 1 102 ? 0.981 -17.488 -6.228 1.00 81.44 102 LEU A CA 1
ATOM 784 C C . LEU A 1 102 ? 0.592 -18.063 -4.865 1.00 81.44 102 LEU A C 1
ATOM 786 O O . LEU A 1 102 ? -0.443 -17.689 -4.308 1.00 81.44 102 LEU A O 1
ATOM 790 N N . LEU A 1 103 ? 1.422 -18.940 -4.300 1.00 82.38 103 LEU A N 1
ATOM 791 C CA . LEU A 1 103 ? 1.169 -19.546 -2.995 1.00 82.38 103 LEU A CA 1
ATOM 792 C C . LEU A 1 103 ? 1.170 -18.489 -1.880 1.00 82.38 103 LEU A C 1
ATOM 794 O O . LEU A 1 103 ? 0.293 -18.507 -1.012 1.00 82.38 103 LEU A O 1
ATOM 798 N N . ALA A 1 104 ? 2.103 -17.535 -1.933 1.00 75.88 104 ALA A N 1
ATOM 799 C CA . ALA A 1 104 ? 2.163 -16.403 -1.015 1.00 75.88 104 ALA A CA 1
ATOM 800 C C . ALA A 1 104 ? 0.920 -15.507 -1.132 1.00 75.88 104 ALA A C 1
ATOM 802 O O . ALA A 1 104 ? 0.358 -15.106 -0.110 1.00 75.88 104 ALA A O 1
ATOM 803 N N . LEU A 1 105 ? 0.436 -15.250 -2.351 1.00 85.12 105 LEU A N 1
ATOM 804 C CA . LEU A 1 105 ? -0.789 -14.485 -2.587 1.00 85.12 105 LEU A CA 1
ATOM 805 C C . LEU A 1 105 ? -2.027 -15.205 -2.031 1.00 85.12 105 LEU A C 1
ATOM 807 O O . LEU A 1 105 ? -2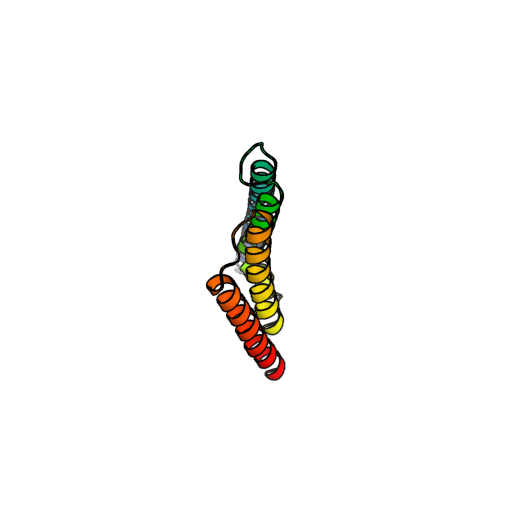.858 -14.589 -1.361 1.00 85.12 105 LEU A O 1
ATOM 811 N N . VAL A 1 106 ? -2.142 -16.515 -2.255 1.00 85.94 106 VAL A N 1
ATOM 812 C CA . VAL A 1 106 ? -3.239 -17.328 -1.706 1.00 85.94 106 VAL A CA 1
ATOM 813 C C . VAL A 1 106 ? -3.198 -17.332 -0.180 1.00 85.94 106 VAL A C 1
ATOM 815 O O . VAL A 1 106 ? -4.239 -17.157 0.462 1.00 85.94 106 VAL A O 1
ATOM 818 N N . ALA A 1 107 ? -2.013 -17.488 0.415 1.00 80.94 107 ALA A N 1
ATOM 819 C CA . ALA A 1 107 ? -1.835 -17.428 1.861 1.00 80.94 107 ALA 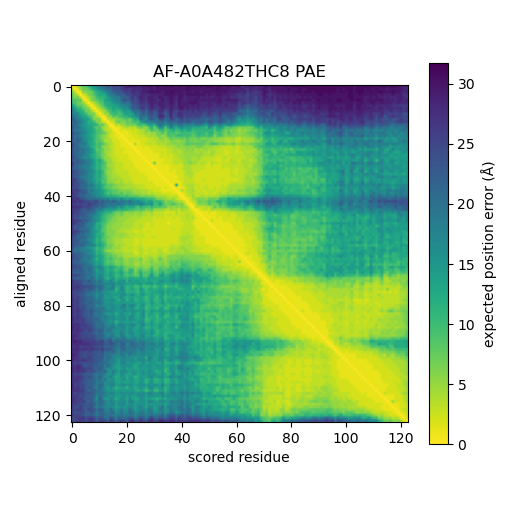A CA 1
ATOM 820 C C . ALA A 1 107 ? -2.235 -16.053 2.414 1.00 80.94 107 ALA A C 1
ATOM 822 O O . ALA A 1 107 ? -3.006 -15.986 3.372 1.00 80.94 107 ALA A O 1
ATOM 823 N N . LEU A 1 108 ? -1.789 -14.968 1.775 1.00 85.69 108 LEU A N 1
ATOM 824 C CA . LEU A 1 108 ? -2.141 -13.594 2.132 1.00 85.69 108 LEU A CA 1
ATOM 825 C C . LEU A 1 108 ? -3.661 -13.388 2.139 1.00 85.69 108 LEU A C 1
ATOM 827 O O . LEU A 1 108 ? -4.222 -12.976 3.154 1.00 85.69 108 LEU A O 1
ATOM 831 N N . ILE A 1 109 ? -4.338 -13.716 1.033 1.00 87.50 109 ILE A N 1
ATOM 832 C CA . ILE A 1 109 ? -5.795 -13.556 0.904 1.00 87.50 109 ILE A CA 1
ATOM 833 C C . ILE A 1 109 ? -6.523 -14.411 1.949 1.00 87.50 109 ILE A C 1
ATOM 835 O O . ILE A 1 109 ? -7.475 -13.943 2.577 1.00 87.50 109 ILE A O 1
ATOM 839 N N . SER A 1 110 ? -6.057 -15.640 2.182 1.00 84.06 110 SER A N 1
ATOM 840 C CA . SER A 1 110 ? -6.654 -16.555 3.161 1.00 84.06 110 SER A CA 1
ATOM 841 C C . SER A 1 110 ? -6.532 -16.025 4.590 1.00 84.06 110 SER A C 1
ATOM 843 O O . SER A 1 110 ? -7.516 -16.020 5.333 1.00 84.06 110 SER A O 1
ATOM 845 N N . VAL A 1 111 ? -5.351 -15.536 4.980 1.00 82.44 111 VAL A N 1
ATOM 846 C CA . VAL A 1 111 ? -5.118 -14.928 6.298 1.00 82.44 111 VAL A CA 1
ATOM 847 C C . VAL A 1 111 ? -6.004 -13.695 6.460 1.00 82.44 111 VAL A C 1
ATOM 849 O O . VAL A 1 111 ? -6.773 -13.621 7.421 1.00 82.44 111 VAL A O 1
ATOM 852 N N . SER A 1 112 ? -5.985 -12.777 5.497 1.00 85.69 112 SER A N 1
ATOM 853 C CA . SER A 1 112 ? -6.814 -11.571 5.537 1.00 85.69 112 SER A CA 1
ATOM 854 C C . SER A 1 112 ? -8.306 -11.889 5.634 1.00 85.69 112 SER A C 1
ATOM 856 O O . SER A 1 112 ? -9.012 -11.292 6.447 1.00 85.69 112 SER A O 1
ATOM 858 N N . GLY A 1 113 ? -8.791 -12.878 4.879 1.00 82.69 113 GLY A N 1
ATOM 859 C CA . GLY A 1 113 ? -10.181 -13.325 4.937 1.00 82.69 113 GLY A CA 1
ATOM 860 C C . GLY A 1 113 ? -10.564 -13.913 6.298 1.00 82.69 113 GLY A C 1
ATOM 861 O O . GLY A 1 113 ? -11.577 -13.519 6.880 1.00 82.69 113 GLY A O 1
ATOM 862 N N . ILE A 1 114 ? -9.745 -14.816 6.851 1.00 86.25 114 ILE A N 1
ATOM 863 C CA . ILE A 1 114 ? -10.010 -15.466 8.147 1.00 86.25 114 ILE A CA 1
ATOM 864 C C . ILE A 1 114 ? -10.006 -14.442 9.285 1.00 86.25 114 ILE 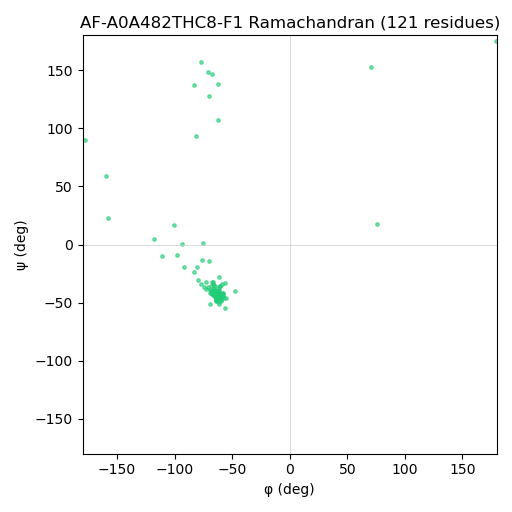A C 1
ATOM 866 O O . ILE A 1 114 ? -10.916 -14.433 10.123 1.00 86.25 114 ILE A O 1
ATOM 870 N N . PHE A 1 115 ? -8.982 -13.592 9.344 1.00 80.31 115 PHE A N 1
ATOM 871 C CA . PHE A 1 115 ? -8.848 -12.615 10.418 1.00 80.31 115 PHE A CA 1
ATOM 872 C C . PHE A 1 115 ? -9.832 -11.452 10.265 1.00 80.31 115 PHE A C 1
ATOM 874 O O . PHE A 1 115 ? -10.426 -11.046 11.266 1.00 80.31 115 PHE A O 1
ATOM 881 N N . GLY A 1 116 ? -10.110 -11.006 9.037 1.00 82.12 116 GLY A N 1
ATOM 882 C CA . GLY A 1 116 ? -11.169 -10.041 8.742 1.00 82.12 116 GLY A CA 1
ATOM 883 C C . GLY A 1 116 ? -12.551 -10.551 9.159 1.00 82.12 116 GLY A C 1
ATOM 884 O O . GLY A 1 116 ? -13.282 -9.859 9.869 1.00 82.12 116 GLY A O 1
ATOM 885 N N . TYR A 1 117 ? -12.885 -11.804 8.832 1.00 82.94 117 TYR A N 1
ATOM 886 C CA . TYR A 1 117 ? -14.137 -12.434 9.265 1.00 82.94 117 TYR A CA 1
ATOM 887 C C . TYR A 1 117 ? -14.235 -12.560 10.791 1.00 82.94 117 TYR A C 1
ATOM 889 O O . TYR A 1 117 ? -15.256 -12.214 11.392 1.00 82.94 117 TYR A O 1
ATOM 897 N N . ARG A 1 118 ? -13.161 -13.008 11.453 1.00 80.31 118 ARG A N 1
ATOM 898 C CA . ARG A 1 118 ? -13.115 -13.071 12.924 1.00 80.31 118 ARG A CA 1
ATOM 899 C C . ARG A 1 118 ? -13.268 -11.694 13.564 1.00 80.31 118 ARG A C 1
ATOM 901 O O . ARG A 1 118 ? -13.898 -11.599 14.615 1.00 80.31 118 ARG A O 1
ATOM 908 N N . ALA A 1 119 ? -12.709 -10.653 12.953 1.00 79.00 119 ALA A N 1
ATOM 909 C CA . ALA A 1 119 ? -12.861 -9.282 13.418 1.00 79.00 119 ALA A CA 1
ATOM 910 C C . ALA A 1 119 ? -14.315 -8.797 13.307 1.00 79.00 119 ALA A C 1
ATOM 912 O O . ALA A 1 119 ? -14.780 -8.110 14.213 1.00 79.00 119 ALA A O 1
ATOM 913 N N . MET A 1 120 ? -15.055 -9.206 12.269 1.00 81.56 120 MET A N 1
ATOM 914 C CA . MET A 1 120 ? -16.490 -8.907 12.149 1.00 81.56 120 MET A CA 1
ATOM 915 C C . MET A 1 120 ? -17.323 -9.626 13.214 1.00 81.56 120 MET A C 1
ATOM 917 O O . MET A 1 120 ? -18.208 -9.021 13.804 1.00 81.56 120 MET A O 1
ATOM 921 N N . LYS A 1 121 ? -17.020 -10.898 13.504 1.00 77.81 121 LYS A N 1
ATOM 922 C CA . LYS A 1 121 ? -17.783 -11.719 14.464 1.00 77.81 121 LYS A CA 1
ATOM 923 C C . LYS A 1 121 ? -17.614 -11.298 15.937 1.00 77.81 121 LYS A C 1
ATOM 925 O O . LYS A 1 121 ? -18.352 -11.774 16.790 1.00 77.81 121 LYS A O 1
ATOM 930 N N . ARG A 1 122 ? -16.612 -10.471 16.255 1.00 68.38 122 ARG A N 1
ATOM 931 C CA . ARG A 1 122 ? -16.337 -9.970 17.618 1.00 68.38 122 ARG A CA 1
ATOM 932 C C . ARG A 1 122 ? -16.990 -8.611 17.924 1.00 68.38 122 ARG A C 1
ATOM 934 O O . ARG A 1 122 ? -16.763 -8.098 19.017 1.00 68.38 122 ARG A O 1
ATOM 941 N N . ARG A 1 123 ? -17.730 -8.031 16.974 1.00 55.25 123 ARG A N 1
ATOM 942 C CA . ARG A 1 123 ? -18.604 -6.864 17.177 1.00 55.25 123 ARG A CA 1
ATOM 943 C C . ARG A 1 123 ? -19.992 -7.313 17.609 1.00 55.25 123 ARG A C 1
ATOM 945 O O . ARG A 1 123 ? -20.607 -6.541 18.370 1.00 55.25 123 ARG A O 1
#